Protein AF-A0A6I8MAJ9-F1 (afdb_monomer_lite)

Structure (mmCIF, N/CA/C/O backbone):
data_AF-A0A6I8MAJ9-F1
#
_entry.id   AF-A0A6I8MAJ9-F1
#
loop_
_atom_site.group_PDB
_atom_site.id
_atom_site.type_symbol
_atom_site.label_atom_id
_atom_site.label_alt_id
_atom_site.label_comp_id
_atom_site.label_asym_id
_atom_site.label_entity_id
_atom_site.label_seq_id
_atom_site.pdbx_PDB_ins_code
_atom_site.Cartn_x
_atom_site.Cartn_y
_atom_site.Cartn_z
_atom_site.occupancy
_atom_site.B_iso_or_equiv
_atom_site.auth_seq_id
_atom_site.auth_comp_id
_atom_site.auth_asym_id
_atom_site.auth_atom_id
_atom_site.pdbx_PDB_model_num
ATOM 1 N N . MET A 1 1 ? 5.236 6.571 -39.767 1.00 54.38 1 MET A N 1
ATOM 2 C CA . MET A 1 1 ? 4.356 7.722 -39.448 1.00 54.38 1 MET A CA 1
ATOM 3 C C . MET A 1 1 ? 4.477 8.205 -37.992 1.00 54.38 1 MET A C 1
ATOM 5 O O . MET A 1 1 ? 4.194 9.369 -37.758 1.00 54.38 1 MET A O 1
ATOM 9 N N . ILE A 1 2 ? 4.957 7.390 -37.035 1.00 58.78 2 ILE A N 1
ATOM 10 C CA . ILE A 1 2 ? 5.101 7.768 -35.607 1.00 58.78 2 ILE A CA 1
ATOM 11 C C . ILE A 1 2 ? 6.253 8.761 -35.324 1.00 58.78 2 ILE A C 1
ATOM 13 O O . ILE A 1 2 ? 6.143 9.618 -34.453 1.00 58.78 2 ILE A O 1
ATOM 17 N N . THR A 1 3 ? 7.320 8.726 -36.129 1.00 57.06 3 THR A N 1
ATOM 18 C CA . THR A 1 3 ? 8.551 9.518 -35.930 1.00 57.06 3 THR A CA 1
ATOM 19 C C . THR A 1 3 ? 8.332 11.033 -35.978 1.00 57.06 3 THR A C 1
ATOM 21 O O . THR A 1 3 ? 9.030 11.786 -35.308 1.00 57.06 3 THR A O 1
ATOM 24 N N . ARG A 1 4 ? 7.350 11.509 -36.755 1.00 57.50 4 ARG A N 1
ATOM 25 C CA . ARG A 1 4 ? 7.100 12.951 -36.924 1.00 57.50 4 ARG A CA 1
ATOM 26 C C . ARG A 1 4 ? 6.297 13.556 -35.767 1.00 57.50 4 ARG A C 1
ATOM 28 O O . ARG A 1 4 ? 6.402 14.751 -35.537 1.00 57.50 4 ARG A O 1
ATOM 35 N N . VAL A 1 5 ? 5.548 12.729 -35.032 1.00 58.47 5 VAL A N 1
ATOM 36 C CA . VAL A 1 5 ? 4.811 13.133 -33.822 1.00 58.47 5 VAL A CA 1
ATOM 37 C C . VAL A 1 5 ? 5.753 13.199 -32.612 1.00 58.47 5 VAL A C 1
ATOM 39 O O . VAL A 1 5 ? 5.666 14.134 -31.824 1.00 58.47 5 VAL A O 1
ATOM 42 N N . GLN A 1 6 ? 6.725 12.285 -32.512 1.00 54.94 6 GLN A N 1
ATOM 43 C CA . GLN A 1 6 ? 7.743 12.304 -31.449 1.00 54.94 6 GLN A CA 1
ATOM 44 C C . GLN A 1 6 ? 8.625 13.563 -31.489 1.00 54.94 6 GLN A C 1
ATOM 46 O O . GLN A 1 6 ? 8.933 14.131 -30.445 1.00 54.94 6 GLN A O 1
ATOM 51 N N . ALA A 1 7 ? 8.975 14.040 -32.688 1.00 59.25 7 ALA A N 1
ATOM 52 C CA . ALA A 1 7 ? 9.796 15.241 -32.871 1.00 59.25 7 ALA A CA 1
ATOM 53 C C . ALA A 1 7 ? 9.107 16.550 -32.433 1.00 59.25 7 ALA A C 1
ATOM 55 O O . ALA A 1 7 ? 9.782 17.559 -32.263 1.00 59.25 7 ALA A O 1
ATOM 56 N N . LEU A 1 8 ? 7.777 16.542 -32.280 1.00 60.59 8 LEU A N 1
ATOM 57 C CA . LEU A 1 8 ? 6.982 17.707 -31.878 1.00 60.59 8 LEU A CA 1
ATOM 58 C C . LEU A 1 8 ? 6.713 17.760 -30.369 1.00 60.59 8 LEU A C 1
ATOM 60 O O . LEU A 1 8 ? 6.547 18.854 -29.841 1.00 60.59 8 LEU A O 1
ATOM 64 N N . ALA A 1 9 ? 6.649 16.607 -29.697 1.00 63.28 9 ALA A N 1
ATOM 65 C CA . ALA A 1 9 ? 6.321 16.532 -28.273 1.00 63.28 9 ALA A CA 1
ATOM 66 C C . ALA A 1 9 ? 7.562 16.454 -27.374 1.00 63.28 9 ALA A C 1
ATOM 68 O O . ALA A 1 9 ? 7.548 17.033 -26.300 1.00 63.28 9 ALA A O 1
ATOM 69 N N . GLY A 1 10 ? 8.634 15.789 -27.818 1.00 62.34 10 GLY A N 1
ATOM 70 C CA . GLY A 1 10 ? 9.799 15.483 -26.981 1.00 62.34 10 GLY A CA 1
ATOM 71 C C . GLY A 1 10 ? 9.827 14.010 -26.533 1.00 62.34 10 GLY A C 1
ATOM 72 O O . GLY A 1 10 ? 8.778 13.353 -26.482 1.00 62.34 10 GLY A O 1
ATOM 73 N N . PRO A 1 11 ? 11.021 13.439 -26.280 1.00 58.19 11 PRO A N 1
ATOM 74 C CA . PRO A 1 11 ? 11.209 12.020 -25.945 1.00 58.19 11 PRO A CA 1
ATOM 75 C C . PRO A 1 11 ? 10.523 11.579 -24.641 1.00 58.19 11 PRO A C 1
ATOM 77 O O . PRO A 1 11 ? 10.278 10.389 -24.454 1.00 58.19 11 PRO A O 1
ATOM 80 N N . GLU A 1 12 ? 10.182 12.513 -23.759 1.00 64.88 12 GLU A N 1
ATOM 81 C CA . GLU A 1 12 ? 9.508 12.276 -22.484 1.00 64.88 12 GLU A CA 1
ATOM 82 C C . GLU A 1 12 ? 8.014 11.938 -22.626 1.00 64.88 12 GLU A C 1
ATOM 84 O O . GLU A 1 12 ? 7.438 11.321 -21.732 1.00 64.88 12 GLU A O 1
ATOM 89 N N . PHE A 1 13 ? 7.385 12.274 -23.759 1.00 65.31 13 PHE A N 1
ATOM 90 C CA . PHE A 1 13 ? 5.944 12.071 -23.969 1.00 65.31 13 PHE A CA 1
ATOM 91 C C . PHE A 1 13 ? 5.591 10.726 -24.616 1.00 65.31 13 PHE A C 1
ATOM 93 O O . PHE A 1 13 ? 4.424 10.337 -24.635 1.00 65.31 13 PHE A O 1
ATOM 100 N N . PHE A 1 14 ? 6.583 9.994 -25.133 1.00 77.88 14 PHE A N 1
ATOM 101 C CA . PHE A 1 14 ? 6.386 8.688 -25.764 1.00 77.88 14 PHE A CA 1
ATOM 102 C C . PHE A 1 14 ? 7.316 7.658 -25.147 1.00 77.88 14 PHE A C 1
ATOM 104 O O . PHE A 1 14 ? 8.410 7.400 -25.654 1.00 77.88 14 PHE A O 1
ATOM 111 N N . VAL A 1 15 ? 6.841 7.046 -24.068 1.00 84.88 15 VAL A N 1
ATOM 112 C CA . VAL A 1 15 ? 7.577 6.034 -23.317 1.00 84.88 15 VAL A CA 1
ATOM 113 C C . VAL A 1 15 ? 6.930 4.654 -23.428 1.00 84.88 15 VAL A C 1
ATOM 115 O O . VAL A 1 15 ? 5.716 4.525 -23.561 1.00 84.88 15 VAL A O 1
ATOM 118 N N . THR A 1 16 ? 7.753 3.611 -23.365 1.00 86.19 16 THR A N 1
ATOM 119 C CA . THR A 1 16 ? 7.339 2.215 -23.186 1.00 86.19 16 THR A CA 1
ATOM 120 C C . THR A 1 16 ? 7.792 1.730 -21.809 1.00 86.19 16 THR A C 1
ATOM 122 O O . THR A 1 16 ? 8.878 2.120 -21.358 1.00 86.19 16 THR A O 1
ATOM 125 N N . PRO A 1 17 ? 7.002 0.888 -21.122 1.00 85.12 17 PRO A N 1
ATOM 126 C CA . PRO A 1 17 ? 7.437 0.302 -19.867 1.00 85.12 17 PRO A CA 1
ATOM 127 C C . PRO A 1 17 ? 8.502 -0.771 -20.119 1.00 85.12 17 PRO A C 1
ATOM 129 O O . PRO A 1 17 ? 8.486 -1.462 -21.143 1.00 85.12 17 PRO A O 1
ATOM 132 N N . PHE A 1 18 ? 9.403 -0.944 -19.160 1.00 84.88 18 PHE A N 1
ATOM 133 C CA . PHE A 1 18 ? 10.269 -2.115 -19.054 1.00 84.88 18 PHE A CA 1
ATOM 134 C C . PHE A 1 18 ? 10.347 -2.568 -17.594 1.00 84.88 18 PHE A C 1
ATOM 136 O O . PHE A 1 18 ? 10.195 -1.761 -16.673 1.00 84.88 18 PHE A O 1
ATOM 143 N N . GLN A 1 19 ? 10.584 -3.862 -17.381 1.00 79.81 19 GLN A N 1
ATOM 144 C CA . GLN A 1 19 ? 10.794 -4.392 -16.039 1.00 79.81 19 GLN A CA 1
ATOM 145 C C . GLN A 1 19 ? 12.175 -3.966 -15.539 1.00 79.81 19 GLN A C 1
ATOM 147 O O . GLN A 1 19 ? 13.184 -4.224 -16.199 1.00 79.81 19 GLN A O 1
ATOM 152 N N . LYS A 1 20 ? 12.218 -3.340 -14.366 1.00 81.88 20 LYS A N 1
ATOM 153 C CA . LYS A 1 20 ? 13.447 -3.053 -13.624 1.00 81.88 20 LYS A CA 1
ATOM 154 C C . LYS A 1 20 ? 13.410 -3.756 -12.267 1.00 81.88 20 LYS A C 1
ATOM 156 O O . LYS A 1 20 ? 12.401 -4.336 -11.878 1.00 81.88 20 LYS A O 1
ATOM 161 N N . GLY A 1 21 ? 14.534 -3.720 -11.563 1.00 76.12 21 GLY A N 1
ATOM 162 C CA . GLY A 1 21 ? 14.585 -4.143 -10.170 1.00 76.12 21 GLY A CA 1
ATOM 163 C C . GLY A 1 21 ? 13.710 -3.268 -9.265 1.00 76.12 21 GLY A C 1
ATOM 164 O O . GLY A 1 21 ? 13.458 -2.109 -9.588 1.00 76.12 21 GLY A O 1
ATOM 165 N N . GLY A 1 22 ? 13.267 -3.808 -8.134 1.00 77.25 22 GLY A N 1
ATOM 166 C CA . GLY A 1 22 ? 12.402 -3.107 -7.187 1.00 77.25 22 GLY A CA 1
ATOM 167 C C . GLY A 1 22 ? 11.795 -4.067 -6.169 1.00 77.25 22 GLY A C 1
ATOM 168 O O . GLY A 1 22 ? 11.960 -5.285 -6.283 1.00 77.25 22 GLY A O 1
ATOM 169 N N . ARG A 1 23 ? 11.118 -3.518 -5.153 1.00 76.81 23 ARG A N 1
ATOM 170 C CA . ARG A 1 23 ? 10.436 -4.319 -4.127 1.00 76.81 23 ARG A CA 1
ATOM 171 C C . ARG A 1 23 ? 8.936 -4.439 -4.391 1.00 76.81 23 ARG A C 1
ATOM 173 O O . ARG A 1 23 ? 8.397 -5.538 -4.299 1.00 76.81 23 ARG A O 1
ATOM 180 N N . GLY A 1 24 ? 8.277 -3.334 -4.738 1.00 76.31 24 GLY A N 1
ATOM 181 C CA . GLY A 1 24 ? 6.843 -3.283 -5.023 1.00 76.31 24 GLY A CA 1
ATOM 182 C C . GLY A 1 24 ? 6.487 -3.353 -6.511 1.00 76.31 24 GLY A C 1
ATOM 183 O O . GLY A 1 24 ? 7.328 -3.174 -7.390 1.00 76.31 24 GLY A O 1
ATOM 184 N N . SER A 1 25 ? 5.199 -3.553 -6.804 1.00 75.31 25 SER A N 1
ATOM 185 C CA . SER A 1 25 ? 4.665 -3.560 -8.176 1.00 75.31 25 SER A CA 1
ATOM 186 C C . SER A 1 25 ? 4.922 -2.254 -8.933 1.00 75.31 25 SER A C 1
ATOM 188 O O . SER A 1 25 ? 5.197 -2.286 -10.129 1.00 75.31 25 SER A O 1
ATOM 190 N N . THR A 1 26 ? 4.886 -1.115 -8.239 1.00 76.50 26 THR A N 1
ATOM 191 C CA . THR A 1 26 ? 5.188 0.208 -8.803 1.00 76.50 26 THR A CA 1
ATOM 192 C C . THR A 1 26 ? 6.685 0.452 -8.95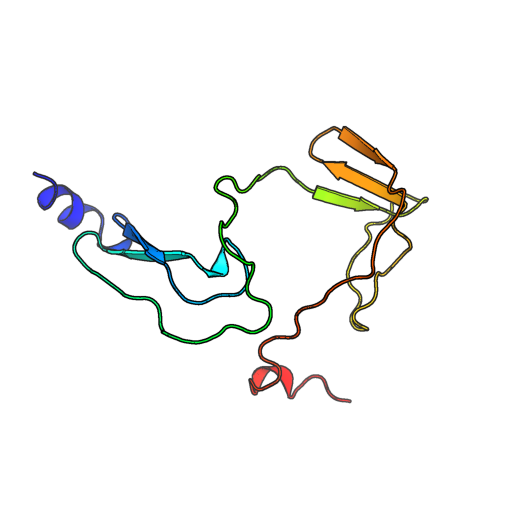6 1.00 76.50 26 THR A C 1
ATOM 194 O O . THR A 1 26 ? 7.107 1.137 -9.885 1.00 76.50 26 THR A O 1
ATOM 197 N N . ASP A 1 27 ? 7.504 -0.140 -8.086 1.00 77.12 27 ASP A N 1
ATOM 198 C CA . ASP A 1 27 ? 8.957 0.024 -8.127 1.00 77.12 27 ASP A CA 1
ATOM 199 C C . ASP A 1 27 ? 9.583 -0.781 -9.260 1.00 77.12 27 ASP A C 1
ATOM 201 O O . ASP A 1 27 ? 10.624 -0.396 -9.773 1.00 77.12 27 ASP A O 1
ATOM 205 N N . CYS A 1 28 ? 8.963 -1.886 -9.671 1.00 79.56 28 CYS A N 1
ATOM 206 C CA . CYS A 1 28 ? 9.499 -2.779 -10.698 1.00 79.56 28 CYS A CA 1
ATOM 207 C C . CYS A 1 28 ? 9.240 -2.302 -12.141 1.00 79.56 28 CYS A C 1
ATOM 209 O O . CYS A 1 28 ? 9.651 -2.982 -13.085 1.00 79.56 28 CYS A O 1
ATOM 211 N N . VAL A 1 29 ? 8.592 -1.145 -12.344 1.00 82.62 29 VAL A N 1
ATOM 212 C CA . VAL A 1 29 ? 8.314 -0.578 -13.676 1.00 82.62 29 VAL A CA 1
ATOM 213 C C . VAL A 1 29 ? 9.163 0.672 -13.913 1.00 82.62 29 VAL A C 1
ATOM 215 O O . VAL A 1 29 ? 9.123 1.640 -13.156 1.00 82.62 29 VAL A O 1
ATOM 218 N N . GLY A 1 30 ? 9.965 0.653 -14.977 1.00 84.88 30 GLY A N 1
ATOM 219 C CA . GLY A 1 30 ? 10.671 1.823 -15.498 1.00 84.88 30 GLY A CA 1
ATOM 220 C C . GLY A 1 30 ? 10.098 2.267 -16.842 1.00 84.88 30 GLY A C 1
ATOM 221 O O . GLY A 1 30 ? 9.482 1.472 -17.548 1.00 84.88 30 GLY A O 1
ATOM 222 N N . TRP A 1 31 ? 10.340 3.523 -17.214 1.00 86.38 31 TRP A N 1
ATOM 223 C CA . TRP A 1 31 ? 9.883 4.112 -18.476 1.00 86.38 31 TRP A CA 1
ATOM 224 C C . TRP A 1 31 ? 11.078 4.493 -19.344 1.00 86.38 31 TRP A C 1
ATOM 226 O O . TRP A 1 31 ? 12.027 5.104 -18.852 1.00 86.38 31 TRP A O 1
ATOM 236 N N . VAL A 1 32 ? 11.047 4.126 -20.625 1.00 88.19 32 VAL A N 1
ATOM 237 C CA . VAL A 1 32 ? 12.098 4.467 -21.601 1.00 88.19 32 VAL A CA 1
ATOM 238 C C . VAL A 1 32 ? 11.476 5.002 -22.884 1.00 88.19 32 VAL A C 1
ATOM 240 O O . VAL A 1 32 ? 10.376 4.563 -23.222 1.00 88.19 32 VAL A O 1
ATOM 243 N N . PRO A 1 33 ? 12.141 5.909 -23.621 1.00 87.19 33 PRO A N 1
ATOM 244 C CA . PRO A 1 33 ? 11.631 6.388 -24.898 1.00 87.19 33 PRO A CA 1
ATOM 245 C C . PRO A 1 33 ? 11.336 5.236 -25.864 1.00 87.19 33 PRO A C 1
ATOM 247 O O . PRO A 1 33 ? 12.078 4.253 -25.943 1.00 87.19 33 PRO A O 1
ATOM 250 N N . VAL A 1 34 ? 10.248 5.352 -26.623 1.00 82.88 34 VAL A N 1
ATOM 251 C CA . VAL A 1 34 ? 9.868 4.350 -27.627 1.00 82.88 34 VAL A CA 1
ATOM 252 C C . VAL A 1 34 ? 11.012 4.141 -28.628 1.00 82.88 34 VAL A C 1
ATOM 254 O O . VAL A 1 34 ? 11.429 5.076 -29.310 1.00 82.88 34 VAL A O 1
ATOM 257 N N . GLY A 1 35 ? 11.480 2.895 -28.744 1.00 82.31 35 GLY A N 1
ATOM 258 C CA . GLY A 1 35 ? 12.596 2.496 -29.611 1.00 82.31 35 GLY A CA 1
ATOM 259 C C . GLY A 1 35 ? 13.892 2.196 -28.852 1.00 82.31 35 GLY A C 1
ATOM 260 O O . GLY A 1 35 ? 14.738 1.471 -29.373 1.00 82.31 35 GLY A O 1
ATOM 261 N N . GLU A 1 36 ? 14.021 2.664 -27.609 1.00 83.00 36 GLU A N 1
ATOM 262 C CA . GLU A 1 36 ? 15.089 2.240 -26.707 1.00 83.00 36 GLU A CA 1
ATOM 263 C C . GLU A 1 36 ? 14.701 0.964 -25.954 1.00 83.00 36 GLU A C 1
ATOM 265 O O . GLU A 1 36 ? 13.538 0.741 -25.610 1.00 83.00 36 GLU A O 1
ATOM 270 N N . ARG A 1 37 ? 15.691 0.113 -25.669 1.00 78.38 37 ARG A N 1
ATOM 271 C CA . ARG A 1 37 ? 15.506 -1.088 -24.852 1.00 78.38 37 ARG A CA 1
ATOM 272 C C . ARG A 1 37 ? 16.437 -1.030 -23.649 1.00 78.38 37 ARG A C 1
ATOM 274 O O . ARG A 1 37 ? 17.650 -0.900 -23.801 1.00 78.38 37 ARG A O 1
ATOM 281 N N . ARG A 1 38 ? 15.861 -1.147 -22.455 1.00 80.50 38 ARG A N 1
ATOM 282 C CA . ARG A 1 38 ? 16.584 -1.338 -21.195 1.00 80.50 38 ARG A CA 1
ATOM 283 C C . ARG A 1 38 ? 16.228 -2.704 -20.629 1.00 80.50 38 ARG A C 1
ATOM 285 O O . ARG A 1 38 ? 15.125 -3.200 -20.847 1.00 80.50 38 ARG A O 1
ATOM 292 N N . TYR A 1 39 ? 17.181 -3.301 -19.932 1.00 75.44 39 TYR A N 1
ATOM 293 C CA . TYR A 1 39 ? 17.030 -4.598 -19.288 1.00 75.44 39 TYR A CA 1
ATOM 294 C C . TYR A 1 39 ? 17.092 -4.404 -17.777 1.00 75.44 39 TYR A C 1
ATOM 296 O O . TYR A 1 39 ? 17.757 -3.479 -17.302 1.00 75.44 39 TYR A O 1
ATOM 304 N N . ALA A 1 40 ? 16.386 -5.255 -17.035 1.00 71.81 40 ALA A N 1
ATOM 305 C CA . ALA A 1 40 ? 16.496 -5.274 -15.586 1.00 71.81 40 ALA A CA 1
ATOM 306 C C . ALA A 1 40 ? 17.941 -5.591 -15.178 1.00 71.81 40 ALA A C 1
ATOM 308 O O . ALA A 1 40 ? 18.596 -6.430 -15.795 1.00 71.81 40 ALA A O 1
ATOM 309 N N . GLU A 1 41 ? 18.423 -4.949 -14.117 1.00 70.69 41 GLU A N 1
ATOM 310 C CA . GLU A 1 41 ? 19.628 -5.422 -13.441 1.00 70.69 41 GLU A CA 1
ATOM 311 C C . GLU A 1 41 ? 19.338 -6.789 -12.804 1.00 70.69 41 GLU A C 1
ATOM 313 O O . GLU A 1 41 ? 18.342 -6.940 -12.093 1.00 70.69 41 GLU A O 1
ATOM 318 N N . GLU A 1 42 ? 20.214 -7.774 -13.020 1.00 67.12 42 GLU A N 1
ATOM 319 C CA . GLU A 1 42 ? 20.152 -9.098 -12.382 1.00 67.12 42 GLU A CA 1
ATOM 320 C C . GLU A 1 42 ? 20.582 -9.012 -10.904 1.00 67.12 42 GLU A C 1
ATOM 322 O O . GLU A 1 42 ? 21.606 -9.546 -10.483 1.00 67.12 42 GLU A O 1
ATOM 327 N N . ARG A 1 43 ? 19.815 -8.278 -10.095 1.00 69.44 43 ARG A N 1
ATOM 328 C CA . ARG A 1 43 ? 19.992 -8.183 -8.641 1.00 69.44 43 ARG A CA 1
ATOM 329 C C . ARG A 1 43 ? 18.789 -8.775 -7.926 1.00 69.44 43 ARG A C 1
ATOM 331 O O . ARG A 1 43 ? 17.649 -8.548 -8.323 1.00 69.44 43 ARG A O 1
ATOM 338 N N . VAL A 1 44 ? 19.045 -9.495 -6.835 1.00 69.56 44 VAL A N 1
ATOM 339 C CA . VAL A 1 44 ? 17.994 -9.957 -5.923 1.00 69.56 44 VAL A CA 1
ATOM 340 C C . VAL A 1 44 ? 17.650 -8.809 -4.980 1.00 69.56 44 VAL A C 1
ATOM 342 O O . VAL A 1 44 ? 18.497 -8.354 -4.213 1.00 69.56 44 VAL A O 1
ATOM 345 N N . TRP A 1 45 ? 16.412 -8.327 -5.049 1.00 72.12 45 TRP A N 1
ATOM 346 C CA . TRP A 1 45 ? 15.916 -7.272 -4.169 1.00 72.12 45 TRP A CA 1
ATOM 347 C C . TRP A 1 45 ? 15.323 -7.909 -2.915 1.00 72.12 45 TRP A C 1
ATOM 349 O O . TRP A 1 45 ? 14.322 -8.622 -2.983 1.00 72.12 45 TRP A O 1
ATOM 359 N N . SER A 1 46 ? 15.947 -7.677 -1.759 1.00 70.94 46 SER A N 1
ATOM 360 C CA . SER A 1 46 ? 15.408 -8.141 -0.477 1.00 70.94 46 SER A CA 1
ATOM 361 C C . SER A 1 46 ? 14.005 -7.571 -0.272 1.00 70.94 46 SER A C 1
ATOM 363 O O . SER A 1 46 ? 13.831 -6.360 -0.395 1.00 70.94 46 SER A O 1
ATOM 365 N N . ALA A 1 47 ? 13.037 -8.433 0.051 1.00 73.31 47 ALA A N 1
ATOM 366 C CA . ALA A 1 47 ? 11.606 -8.113 0.133 1.00 73.31 47 ALA A CA 1
ATOM 367 C C . ALA A 1 47 ? 10.925 -7.764 -1.210 1.00 73.31 47 ALA A C 1
ATOM 369 O O . ALA A 1 47 ? 9.921 -7.056 -1.223 1.00 73.31 47 ALA A O 1
ATOM 370 N N . ALA A 1 48 ? 11.438 -8.268 -2.340 1.00 75.06 48 ALA A N 1
ATOM 371 C CA . ALA A 1 48 ? 10.713 -8.219 -3.607 1.00 75.06 48 ALA A CA 1
ATOM 372 C C . ALA A 1 48 ? 9.395 -8.995 -3.550 1.00 75.06 48 ALA A C 1
ATOM 374 O O . ALA A 1 48 ? 9.361 -10.153 -3.125 1.00 75.06 48 ALA A O 1
ATOM 375 N N . LEU A 1 49 ? 8.325 -8.363 -4.033 1.00 74.44 49 LEU A N 1
ATOM 376 C CA . LEU A 1 49 ? 7.042 -9.014 -4.228 1.00 74.44 49 LEU A CA 1
ATOM 377 C C . LEU A 1 49 ? 7.203 -10.137 -5.272 1.00 74.44 49 LEU A C 1
ATOM 379 O O . LEU A 1 49 ? 7.733 -9.884 -6.360 1.00 74.44 49 LEU A O 1
ATOM 383 N N . PRO A 1 50 ? 6.778 -11.377 -4.972 1.00 75.12 50 PRO A N 1
ATOM 384 C CA . PRO A 1 50 ? 6.909 -12.478 -5.912 1.00 75.12 50 PRO A CA 1
ATOM 385 C C . PRO A 1 50 ? 6.001 -12.269 -7.127 1.00 75.12 50 PRO A C 1
ATOM 387 O O . PRO A 1 50 ? 4.914 -11.699 -7.032 1.00 75.12 50 PRO A O 1
ATOM 390 N N . ALA A 1 51 ? 6.443 -12.771 -8.278 1.00 76.31 51 ALA A N 1
ATOM 391 C CA . ALA A 1 51 ? 5.598 -12.842 -9.459 1.00 76.31 51 ALA A CA 1
ATOM 392 C C . ALA A 1 51 ? 4.432 -13.841 -9.250 1.00 76.31 51 ALA A C 1
ATOM 394 O O . ALA A 1 51 ? 4.607 -14.838 -8.544 1.00 76.31 51 ALA A O 1
ATOM 395 N N . PRO A 1 52 ? 3.279 -13.637 -9.913 1.00 80.31 52 PRO A N 1
ATOM 396 C CA . PRO A 1 52 ? 2.970 -12.500 -10.777 1.00 80.31 52 PRO A CA 1
ATOM 397 C C . PRO A 1 52 ? 2.681 -11.239 -9.957 1.00 80.31 52 PRO A C 1
ATOM 399 O O . PRO A 1 52 ? 1.964 -11.278 -8.961 1.00 80.31 52 PRO A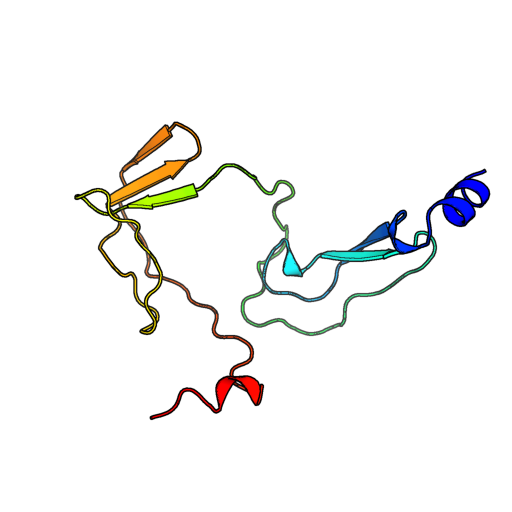 O 1
ATOM 402 N N . LEU A 1 53 ? 3.217 -10.105 -10.408 1.00 75.75 53 LEU A N 1
ATOM 403 C CA . LEU A 1 53 ? 2.835 -8.818 -9.839 1.00 75.75 53 LEU A CA 1
ATOM 404 C C . LEU A 1 53 ? 1.356 -8.539 -10.167 1.00 75.75 53 LEU A C 1
ATOM 406 O O . LEU A 1 53 ? 0.878 -8.976 -11.221 1.00 75.75 53 LEU A O 1
ATOM 410 N N . PRO A 1 54 ? 0.626 -7.810 -9.306 1.00 75.62 54 PRO A N 1
ATOM 411 C CA . PRO A 1 54 ? -0.743 -7.399 -9.592 1.00 75.62 54 PRO A CA 1
ATOM 412 C C . PRO A 1 54 ? -0.832 -6.689 -10.947 1.00 75.62 54 PRO A C 1
ATOM 414 O O . PRO A 1 54 ? -0.094 -5.741 -11.206 1.00 75.62 54 PRO A O 1
ATOM 417 N N . ALA A 1 55 ? -1.745 -7.142 -11.809 1.00 76.94 55 ALA A N 1
ATOM 418 C CA . ALA A 1 55 ? -1.993 -6.512 -13.108 1.00 76.94 55 ALA A CA 1
ATOM 419 C C . ALA A 1 55 ? -2.815 -5.215 -12.990 1.00 76.94 55 ALA A C 1
ATOM 421 O O . ALA A 1 55 ? -2.844 -4.414 -13.922 1.00 76.94 55 ALA A O 1
ATOM 422 N N . ILE A 1 56 ? -3.492 -5.027 -11.854 1.00 80.44 56 ILE A N 1
ATOM 423 C CA . ILE A 1 56 ? -4.325 -3.868 -11.543 1.00 80.44 56 ILE A CA 1
ATOM 424 C C . ILE A 1 56 ? -3.825 -3.296 -10.221 1.00 80.44 56 ILE A C 1
ATOM 426 O O . ILE A 1 56 ? -3.706 -4.019 -9.231 1.00 80.44 56 ILE A O 1
ATOM 430 N N . VAL A 1 57 ? -3.530 -2.001 -10.231 1.00 79.94 57 VAL A N 1
ATOM 431 C CA . VAL A 1 57 ? -3.284 -1.208 -9.029 1.00 79.94 57 VAL A CA 1
ATOM 432 C C . VAL A 1 57 ? -4.479 -0.284 -8.887 1.00 79.94 57 VAL A C 1
ATOM 434 O O . VAL A 1 57 ? -4.756 0.506 -9.788 1.00 79.94 57 VAL A O 1
ATOM 437 N N . ASP A 1 58 ? -5.212 -0.449 -7.795 1.00 83.56 58 ASP A N 1
ATOM 438 C CA . ASP A 1 58 ? -6.349 0.401 -7.481 1.00 83.56 58 ASP A CA 1
ATOM 439 C C . ASP A 1 58 ? -5.876 1.795 -7.045 1.00 83.56 58 ASP A C 1
ATOM 441 O O . ASP A 1 58 ? -4.820 1.931 -6.424 1.00 83.56 58 ASP A O 1
ATOM 445 N N . THR A 1 59 ? -6.648 2.820 -7.393 1.00 86.06 59 THR A N 1
ATOM 446 C CA . THR A 1 59 ? -6.385 4.222 -7.051 1.00 86.06 59 THR A CA 1
ATOM 447 C C . THR A 1 59 ? -7.383 4.779 -6.041 1.00 86.06 59 THR A C 1
ATOM 449 O O . THR A 1 59 ? -7.315 5.966 -5.737 1.00 86.06 59 THR A O 1
ATOM 452 N N . GLU A 1 60 ? -8.330 3.967 -5.565 1.00 92.75 60 GLU A N 1
ATOM 453 C CA . GLU A 1 60 ? -9.248 4.365 -4.499 1.00 92.75 60 GLU A CA 1
ATOM 454 C C . GLU A 1 60 ? -8.497 4.761 -3.224 1.00 92.75 60 GLU A C 1
ATOM 456 O O . GLU A 1 60 ? -7.508 4.136 -2.824 1.00 92.75 60 GLU A O 1
ATOM 461 N N . ASP A 1 61 ? -9.003 5.799 -2.560 1.00 90.81 61 ASP A N 1
ATOM 462 C CA . ASP A 1 61 ? -8.425 6.273 -1.311 1.00 90.81 61 ASP A CA 1
ATOM 463 C C . ASP A 1 61 ? -8.653 5.245 -0.198 1.00 90.81 61 ASP A C 1
ATOM 465 O O . ASP A 1 61 ? -9.782 4.828 0.092 1.00 90.81 61 ASP A O 1
ATOM 469 N N . VAL A 1 62 ? -7.558 4.880 0.469 1.00 94.25 62 VAL A N 1
ATOM 470 C CA . VAL A 1 62 ? -7.549 3.944 1.591 1.00 94.25 62 VAL A CA 1
ATOM 471 C C . VAL A 1 62 ? -7.057 4.643 2.850 1.00 94.25 62 VAL A C 1
ATOM 473 O O . VAL A 1 62 ? -6.009 5.287 2.858 1.00 94.25 62 VAL A O 1
ATOM 476 N N . LYS A 1 63 ? -7.786 4.466 3.955 1.00 95.50 63 LYS A N 1
ATOM 477 C CA . LYS A 1 63 ? -7.348 4.899 5.291 1.00 95.50 63 LYS A CA 1
ATOM 478 C C . LYS A 1 63 ? -7.723 3.863 6.344 1.00 95.50 63 LYS A C 1
ATOM 480 O O . LYS A 1 63 ? -8.738 3.180 6.228 1.00 95.50 63 LYS A O 1
ATOM 485 N N . ILE A 1 64 ? -6.924 3.786 7.401 1.00 96.88 64 ILE A N 1
ATOM 486 C CA . ILE A 1 64 ? -7.213 2.978 8.589 1.00 96.88 64 ILE A CA 1
ATOM 487 C C . ILE A 1 64 ? -7.418 3.933 9.762 1.00 96.88 64 ILE A C 1
ATOM 489 O O . ILE A 1 64 ? -6.657 4.888 9.912 1.00 96.88 64 ILE A O 1
ATOM 493 N N . THR A 1 65 ? -8.442 3.699 10.582 1.00 98.31 65 THR A N 1
ATOM 494 C CA . THR A 1 65 ? -8.704 4.494 11.790 1.00 98.31 65 THR A CA 1
ATOM 495 C C . THR A 1 65 ? -8.887 3.626 13.028 1.00 98.31 65 THR A C 1
ATOM 497 O O . THR A 1 65 ? -9.330 2.480 12.919 1.00 98.31 65 THR A O 1
ATOM 500 N N . ASP A 1 66 ? -8.606 4.200 14.195 1.00 97.56 66 ASP A N 1
ATOM 501 C CA . ASP A 1 66 ? -8.933 3.612 15.497 1.00 97.56 66 ASP A CA 1
ATOM 502 C C . ASP A 1 66 ? -10.437 3.717 15.822 1.00 97.56 66 ASP A C 1
ATOM 504 O O . ASP A 1 66 ? -11.237 4.210 15.012 1.00 97.56 66 ASP A O 1
ATOM 508 N N . ALA A 1 67 ? -10.812 3.277 17.027 1.00 97.19 67 ALA A N 1
ATOM 509 C CA . ALA A 1 67 ? -12.167 3.343 17.571 1.00 97.19 67 ALA A CA 1
ATOM 510 C C . ALA A 1 67 ? -12.752 4.763 17.563 1.00 97.19 67 ALA A C 1
ATOM 512 O O . ALA A 1 67 ? -13.936 4.957 17.269 1.00 97.19 67 ALA A O 1
ATOM 513 N N . GLN A 1 68 ? -11.921 5.770 17.837 1.00 97.56 68 GLN A N 1
ATOM 514 C CA . GLN A 1 68 ? -12.300 7.179 17.948 1.00 97.56 68 GLN A CA 1
ATOM 515 C C . GLN A 1 68 ? -12.319 7.905 16.593 1.00 97.56 68 GLN A C 1
ATOM 517 O O . GLN A 1 68 ? -12.861 9.003 16.496 1.00 97.56 68 GLN A O 1
ATOM 522 N N . GLY A 1 69 ? -11.797 7.280 15.535 1.00 96.81 69 GLY A N 1
ATOM 523 C CA . GLY A 1 69 ? -11.751 7.843 14.187 1.00 96.81 69 GLY A CA 1
ATOM 524 C C . GLY A 1 69 ? -10.442 8.555 13.859 1.00 96.81 69 GLY A C 1
ATOM 525 O O . GLY A 1 69 ? -10.350 9.168 12.794 1.00 96.81 69 GLY A O 1
ATOM 526 N N . ASN A 1 70 ? -9.426 8.456 14.716 1.00 97.62 70 ASN A N 1
ATOM 527 C CA . ASN A 1 70 ? -8.102 8.986 14.419 1.00 97.62 70 ASN A CA 1
ATOM 528 C C . ASN A 1 70 ? -7.420 8.108 13.371 1.00 97.62 70 ASN A C 1
ATOM 530 O O . ASN A 1 70 ? -7.551 6.884 13.392 1.00 97.62 70 ASN A O 1
ATOM 534 N N . ALA A 1 71 ? -6.677 8.729 12.455 1.00 97.06 71 ALA A N 1
ATOM 535 C CA . ALA A 1 71 ? -5.919 7.993 11.453 1.00 97.06 71 ALA A CA 1
ATOM 536 C C . ALA A 1 71 ? -4.807 7.166 12.114 1.00 97.06 71 ALA A C 1
ATOM 538 O O . ALA A 1 71 ? -3.988 7.691 12.873 1.00 97.06 71 ALA A O 1
ATOM 539 N N . VAL A 1 72 ? -4.757 5.878 11.781 1.00 96.19 72 VAL A N 1
ATOM 540 C CA . VAL A 1 72 ? -3.651 4.999 12.153 1.00 96.19 72 VAL A CA 1
ATOM 541 C C . VAL A 1 72 ? -2.529 5.190 11.140 1.00 96.19 72 VAL A C 1
ATOM 543 O O . VAL A 1 72 ? -2.724 5.033 9.936 1.00 96.19 72 VAL A O 1
ATOM 546 N N . THR A 1 73 ? -1.345 5.531 11.632 1.00 93.62 73 THR A N 1
ATOM 547 C CA . THR A 1 73 ? -0.141 5.797 10.836 1.00 93.62 73 THR A CA 1
ATOM 548 C C . THR A 1 73 ? 1.039 5.006 11.392 1.00 93.62 73 THR A C 1
ATOM 550 O O . THR A 1 73 ? 0.949 4.435 12.480 1.00 93.62 73 THR A O 1
ATOM 553 N N . ILE A 1 74 ? 2.154 4.963 10.658 1.00 91.00 74 ILE A N 1
ATOM 554 C CA . ILE A 1 74 ? 3.417 4.422 11.173 1.00 91.00 74 ILE A CA 1
ATOM 555 C C . ILE A 1 74 ? 4.151 5.533 11.926 1.00 91.00 74 ILE A C 1
ATOM 557 O O . ILE A 1 74 ? 4.498 6.560 11.345 1.00 91.00 74 ILE A O 1
ATOM 561 N N . ALA A 1 75 ? 4.372 5.338 13.223 1.00 89.62 75 ALA A N 1
ATOM 562 C CA . ALA A 1 75 ? 5.173 6.229 14.049 1.00 89.62 75 ALA A CA 1
ATOM 563 C C . ALA A 1 75 ? 6.672 6.085 13.734 1.00 89.62 75 ALA A C 1
ATOM 565 O O . ALA A 1 75 ? 7.113 5.094 13.152 1.00 89.62 75 ALA A O 1
ATOM 566 N N . ALA A 1 76 ? 7.485 7.041 14.195 1.00 85.44 76 ALA A N 1
ATOM 567 C CA . ALA A 1 76 ? 8.944 6.998 14.036 1.00 85.44 76 ALA A CA 1
ATOM 568 C C . ALA A 1 76 ? 9.587 5.741 14.657 1.00 85.44 76 ALA A C 1
ATOM 570 O O . ALA A 1 76 ? 10.637 5.291 14.211 1.00 85.44 76 ALA A O 1
ATOM 571 N N . THR A 1 77 ? 8.933 5.139 15.653 1.00 86.38 77 THR A N 1
ATOM 572 C CA . THR A 1 77 ? 9.334 3.869 16.276 1.00 86.38 77 THR A CA 1
ATOM 573 C C . THR A 1 77 ? 9.001 2.640 15.430 1.00 86.38 77 THR A C 1
ATOM 575 O O . THR A 1 77 ? 9.112 1.524 15.931 1.00 86.38 77 THR A O 1
ATOM 578 N N . MET A 1 78 ? 8.569 2.817 14.174 1.00 87.81 78 MET A N 1
ATOM 579 C CA . MET A 1 78 ? 8.175 1.733 13.267 1.00 87.81 78 MET A CA 1
ATOM 580 C C . MET A 1 78 ? 6.964 0.915 13.754 1.00 87.81 78 MET A C 1
ATOM 582 O O . MET A 1 78 ? 6.715 -0.190 13.279 1.00 87.81 78 MET A O 1
ATOM 586 N N . GLN A 1 79 ? 6.180 1.469 14.681 1.00 90.12 79 GLN A N 1
ATOM 587 C CA . GLN A 1 79 ? 4.948 0.882 15.211 1.00 90.12 79 GLN A CA 1
ATOM 588 C C . GLN A 1 79 ? 3.718 1.642 14.707 1.00 90.12 79 GLN A C 1
ATOM 590 O O . GLN A 1 79 ? 3.827 2.786 14.266 1.00 90.12 79 GLN A O 1
ATOM 595 N N . LEU A 1 80 ? 2.539 1.020 14.779 1.00 92.94 80 LEU A N 1
ATOM 596 C CA . LEU A 1 80 ? 1.291 1.739 14.526 1.00 92.94 80 LEU A CA 1
ATOM 597 C C . LEU A 1 80 ? 1.042 2.766 15.633 1.00 92.94 80 LEU A C 1
ATOM 599 O O . LEU A 1 80 ? 1.296 2.490 16.804 1.00 92.94 80 LEU A O 1
ATOM 603 N N . SER A 1 81 ? 0.532 3.938 15.260 1.00 94.25 81 SER A N 1
ATOM 604 C CA . SER A 1 81 ? 0.222 5.011 16.209 1.00 94.25 81 SER A CA 1
ATOM 605 C C . SER A 1 81 ? -0.930 4.661 17.155 1.00 94.25 81 SER A C 1
ATOM 607 O O . SER A 1 81 ? -0.932 5.116 18.294 1.00 94.25 81 SER A O 1
ATOM 609 N N . HIS A 1 82 ? -1.884 3.851 16.690 1.00 95.12 82 HIS A N 1
ATOM 610 C CA . HIS A 1 82 ? -3.063 3.399 17.430 1.00 95.12 82 HIS A CA 1
ATOM 611 C C . HIS A 1 82 ? -3.468 1.992 16.965 1.00 95.12 82 HIS A C 1
ATOM 613 O O . HIS A 1 82 ? -2.974 1.499 15.947 1.00 95.12 82 HIS A O 1
ATOM 619 N N . GLU A 1 83 ? -4.383 1.352 17.693 1.00 95.44 83 GLU A N 1
ATOM 620 C CA . GLU A 1 83 ? -4.934 0.050 17.314 1.00 95.44 83 GLU A CA 1
ATOM 621 C C . GLU A 1 83 ? -5.894 0.183 16.108 1.00 95.44 83 GLU A C 1
ATOM 623 O O . GLU A 1 83 ? -6.837 0.977 16.162 1.00 95.44 83 GLU A O 1
ATOM 628 N N . PRO A 1 84 ? -5.670 -0.556 15.002 1.00 97.25 84 PRO A N 1
ATOM 629 C CA . PRO A 1 84 ? -6.573 -0.579 13.853 1.00 97.25 84 PRO A CA 1
ATOM 630 C C . PRO A 1 84 ? -7.945 -1.145 14.199 1.00 97.25 84 PRO A C 1
ATOM 632 O O . PRO A 1 84 ? -8.046 -2.292 14.626 1.00 97.25 84 PRO A O 1
ATOM 635 N N . GLU A 1 85 ? -9.002 -0.393 13.899 1.00 97.88 85 GLU A N 1
ATOM 636 C CA . GLU A 1 85 ? -10.374 -0.880 14.085 1.00 97.88 85 GLU A CA 1
ATOM 637 C C . GLU A 1 85 ? -11.214 -0.787 12.811 1.00 97.88 85 GLU A C 1
ATOM 639 O O . GLU A 1 85 ? -12.063 -1.641 12.557 1.00 97.88 85 GLU A O 1
ATOM 644 N N . ARG A 1 86 ? -10.980 0.227 11.973 1.00 98.25 86 ARG A N 1
ATOM 645 C CA . ARG A 1 86 ? -11.768 0.449 10.755 1.00 98.25 86 ARG A CA 1
ATOM 646 C C . ARG A 1 86 ? -10.884 0.658 9.539 1.00 98.25 86 ARG A C 1
ATOM 648 O O . ARG A 1 86 ? -9.977 1.486 9.563 1.00 98.25 86 ARG A O 1
ATOM 655 N N . PHE A 1 87 ? -11.200 -0.060 8.470 1.00 97.62 87 PHE A N 1
ATOM 656 C CA . PHE A 1 87 ? -10.621 0.072 7.140 1.00 97.62 87 PHE A CA 1
ATOM 657 C C . PHE A 1 87 ? -11.625 0.780 6.233 1.00 97.62 87 PHE A C 1
ATOM 659 O O . PHE A 1 87 ? -12.757 0.325 6.079 1.00 97.62 87 PHE A O 1
ATOM 666 N N . HIS A 1 88 ? -11.221 1.900 5.650 1.00 97.31 88 HIS A N 1
ATOM 667 C CA . HIS A 1 88 ? -12.050 2.681 4.740 1.00 97.31 88 HIS A CA 1
ATOM 668 C C . HIS A 1 88 ? -11.497 2.535 3.329 1.00 97.31 88 HIS A C 1
ATOM 670 O O . HIS A 1 88 ? -10.290 2.684 3.133 1.00 97.31 88 HIS A O 1
ATOM 676 N N . TYR A 1 89 ? -12.383 2.278 2.376 1.00 96.38 89 TYR A N 1
ATOM 677 C CA . TYR A 1 89 ? -12.060 2.104 0.965 1.00 96.38 89 TYR A CA 1
ATOM 678 C C . TYR A 1 89 ? -13.114 2.843 0.141 1.00 96.38 89 TYR A C 1
ATOM 680 O O . TYR A 1 89 ? -14.288 2.459 0.133 1.00 96.38 89 TYR A O 1
ATOM 688 N N . GLY A 1 90 ? -12.719 3.963 -0.466 1.00 93.88 90 GLY A N 1
ATOM 689 C CA . GLY A 1 90 ? -13.651 4.874 -1.125 1.00 93.88 90 GLY A CA 1
ATOM 690 C C . GLY A 1 90 ? -14.752 5.348 -0.165 1.00 93.88 90 GLY A C 1
ATOM 691 O O . GLY A 1 90 ? -14.499 6.086 0.790 1.00 93.88 90 GLY A O 1
ATOM 692 N N . ARG A 1 91 ? -15.998 4.926 -0.415 1.00 94.50 91 ARG A N 1
ATOM 693 C CA . ARG A 1 91 ? -17.170 5.262 0.422 1.00 94.50 91 ARG A CA 1
ATOM 694 C C . ARG A 1 91 ? -17.516 4.197 1.460 1.00 94.50 91 ARG A C 1
ATOM 696 O O . ARG A 1 91 ? -18.349 4.461 2.326 1.00 94.50 91 ARG A O 1
ATOM 703 N N . ASP A 1 92 ? -16.906 3.024 1.363 1.00 97.00 92 ASP A N 1
ATOM 704 C CA . ASP A 1 92 ? -17.225 1.878 2.199 1.00 97.00 92 ASP A CA 1
ATOM 705 C C . ASP A 1 92 ? -16.320 1.822 3.432 1.00 97.00 92 ASP A C 1
ATOM 707 O O . ASP A 1 92 ? -15.185 2.310 3.448 1.00 97.00 92 ASP A O 1
ATOM 711 N N . THR A 1 93 ? -16.833 1.216 4.502 1.00 97.69 93 THR A N 1
ATOM 712 C CA . THR A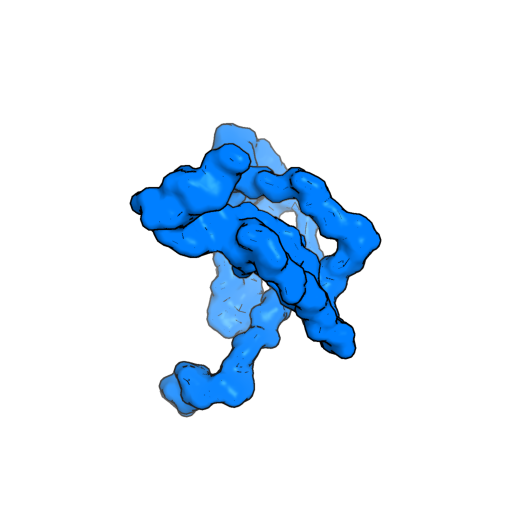 1 93 ? -16.094 1.017 5.751 1.00 97.69 93 THR A CA 1
ATOM 713 C C . THR A 1 93 ? -16.276 -0.407 6.247 1.00 97.69 93 THR A C 1
ATOM 715 O O . THR A 1 93 ? -17.391 -0.918 6.328 1.00 97.69 93 THR A O 1
ATOM 718 N N . TYR A 1 94 ? -15.162 -1.021 6.625 1.00 98.12 94 TYR A N 1
ATOM 719 C CA . TYR A 1 94 ? -15.066 -2.399 7.076 1.00 98.12 94 TYR A CA 1
ATOM 720 C C . TYR A 1 94 ? -14.409 -2.449 8.455 1.00 98.12 94 TYR A C 1
ATOM 722 O O . TYR A 1 94 ? -13.518 -1.654 8.759 1.00 98.12 94 TYR A O 1
ATOM 730 N N . ALA A 1 95 ? -14.831 -3.396 9.291 1.00 98.19 95 ALA A N 1
ATOM 731 C CA . ALA A 1 95 ? -14.174 -3.654 10.567 1.00 98.19 95 ALA A CA 1
ATOM 732 C C . ALA A 1 95 ? -12.859 -4.417 10.347 1.00 98.19 95 ALA A C 1
ATOM 734 O O . ALA A 1 95 ? -12.817 -5.400 9.603 1.00 98.19 95 ALA A O 1
ATOM 735 N N . VAL A 1 96 ? -11.795 -3.991 11.022 1.00 97.25 96 VAL A N 1
ATOM 736 C CA . VAL A 1 96 ? -10.529 -4.723 11.078 1.00 97.25 96 VAL A CA 1
ATOM 737 C C . VAL A 1 96 ? -10.656 -5.799 12.149 1.00 97.25 96 VAL A C 1
ATOM 739 O O . VAL A 1 96 ? -10.727 -5.503 13.335 1.00 97.25 96 VAL A O 1
ATOM 742 N N . VAL A 1 97 ? -10.702 -7.061 11.730 1.00 97.00 97 VAL A N 1
ATOM 743 C CA . VAL A 1 97 ? -10.846 -8.202 12.655 1.00 97.00 97 VAL A CA 1
ATOM 744 C C . VAL A 1 97 ? -9.506 -8.754 13.140 1.00 97.00 97 VAL A C 1
ATOM 746 O O . VAL A 1 97 ? -9.445 -9.416 14.171 1.00 97.00 97 VAL A O 1
ATOM 749 N N . SER A 1 98 ? -8.431 -8.521 12.384 1.00 94.44 98 SER A N 1
ATOM 750 C CA . SER A 1 98 ? -7.066 -8.915 12.728 1.00 94.44 98 SER A CA 1
ATOM 751 C C . SER A 1 98 ? -6.065 -8.211 11.809 1.00 94.44 98 SER A C 1
ATOM 753 O O . SER A 1 98 ? -6.408 -7.817 10.693 1.00 94.44 98 SER A O 1
ATOM 755 N N . TRP A 1 99 ? -4.826 -8.069 12.272 1.00 92.25 99 TRP A N 1
ATOM 756 C CA . TRP A 1 99 ? -3.698 -7.513 11.527 1.00 92.25 99 TRP A CA 1
ATOM 757 C C . TRP A 1 99 ? -2.388 -8.090 12.086 1.00 92.25 99 TRP A C 1
ATOM 759 O O . TRP A 1 99 ? -2.338 -8.552 13.224 1.00 92.25 99 TRP A O 1
ATOM 769 N N . ALA A 1 100 ? -1.326 -8.098 11.278 1.00 86.81 100 ALA A N 1
ATOM 770 C CA . ALA A 1 100 ? -0.110 -8.871 11.559 1.00 86.81 100 ALA A CA 1
ATOM 771 C C . ALA A 1 100 ? 1.121 -8.023 11.936 1.00 86.81 100 ALA A C 1
ATOM 773 O O . ALA A 1 100 ? 2.244 -8.483 11.764 1.00 86.81 100 ALA A O 1
ATOM 774 N N . GLY A 1 101 ? 0.944 -6.794 12.428 1.00 78.50 101 GLY A N 1
ATOM 775 C CA . GLY A 1 101 ? 2.055 -5.846 12.591 1.00 78.50 101 GLY A CA 1
ATOM 776 C C . GLY A 1 101 ? 2.203 -4.888 11.403 1.00 78.50 101 GLY A C 1
ATOM 777 O O . GLY A 1 101 ? 1.791 -5.231 10.290 1.00 78.50 101 GLY A O 1
ATOM 778 N N . PRO A 1 102 ? 2.792 -3.693 11.592 1.00 82.12 102 PRO A N 1
ATOM 779 C CA . PRO A 1 102 ? 3.360 -2.974 10.466 1.00 82.12 102 PRO A CA 1
ATOM 780 C C . PRO A 1 102 ? 4.604 -3.723 9.967 1.00 82.12 102 PRO A C 1
ATOM 782 O O . PRO A 1 102 ? 5.394 -4.228 10.763 1.00 82.12 102 PRO A O 1
ATOM 785 N N . TRP A 1 103 ? 4.799 -3.759 8.649 1.00 81.56 103 TRP A N 1
ATOM 786 C CA . TRP A 1 103 ? 5.980 -4.345 8.004 1.00 81.56 103 TRP A CA 1
ATOM 787 C C . TRP A 1 103 ? 6.788 -3.229 7.332 1.00 81.56 103 TRP A C 1
ATOM 789 O O . TRP A 1 103 ? 6.742 -3.088 6.109 1.00 81.56 103 TRP A O 1
ATOM 799 N N . PRO A 1 104 ? 7.447 -2.359 8.119 1.00 74.56 104 PRO A N 1
ATOM 800 C CA . PRO A 1 104 ? 8.171 -1.229 7.571 1.00 74.56 104 PRO A CA 1
ATOM 801 C C . PRO A 1 104 ? 9.383 -1.720 6.785 1.00 74.56 104 PRO A C 1
ATOM 803 O O . PRO A 1 104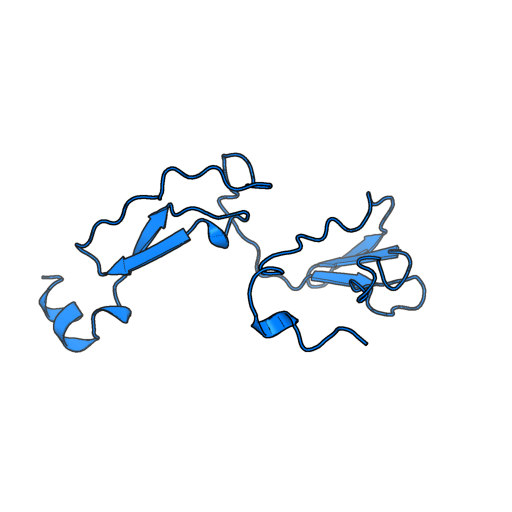 ? 10.123 -2.603 7.221 1.00 74.56 104 PRO A O 1
ATOM 806 N N . VAL A 1 105 ? 9.588 -1.117 5.620 1.00 72.81 105 VAL A N 1
ATOM 807 C CA . VAL A 1 105 ? 10.813 -1.278 4.844 1.00 72.81 105 VAL A CA 1
ATOM 808 C C . VAL A 1 105 ? 11.687 -0.075 5.163 1.00 72.81 105 VAL A C 1
ATOM 810 O O . VAL A 1 105 ? 11.372 1.039 4.755 1.00 72.81 105 VAL A O 1
ATOM 813 N N . ASP A 1 106 ? 12.758 -0.301 5.918 1.00 68.31 106 ASP A N 1
ATOM 814 C CA . ASP A 1 106 ? 13.807 0.699 6.095 1.00 68.31 106 ASP A CA 1
ATOM 815 C C . ASP A 1 106 ? 14.722 0.656 4.864 1.00 68.31 106 ASP A C 1
ATOM 817 O O . ASP A 1 106 ? 15.325 -0.379 4.555 1.00 68.31 106 ASP A O 1
ATOM 821 N N . ASP A 1 107 ? 14.773 1.755 4.117 1.00 63.31 107 ASP A N 1
ATOM 822 C CA . ASP A 1 107 ? 15.591 1.889 2.918 1.00 63.31 107 ASP A CA 1
ATOM 823 C C . ASP A 1 107 ? 16.489 3.117 3.042 1.00 63.31 107 ASP A C 1
ATOM 825 O O . ASP A 1 107 ? 16.170 4.076 3.737 1.00 63.31 107 ASP A O 1
ATOM 829 N N . ALA A 1 108 ? 17.623 3.101 2.344 1.00 62.34 108 ALA A N 1
ATOM 830 C CA . ALA A 1 108 ? 18.541 4.236 2.269 1.00 62.34 108 ALA A CA 1
ATOM 831 C C . ALA A 1 108 ? 19.157 4.726 3.602 1.00 62.34 108 ALA A C 1
ATOM 833 O O . ALA A 1 108 ? 19.769 5.792 3.606 1.00 62.34 108 ALA A O 1
ATOM 834 N N . TRP A 1 109 ? 19.137 3.936 4.684 1.00 60.62 109 TRP A N 1
ATOM 835 C CA . TRP A 1 109 ? 19.858 4.233 5.940 1.00 60.62 109 TRP A CA 1
ATOM 836 C C . TRP A 1 109 ? 21.371 4.476 5.757 1.00 60.62 109 TRP A C 1
ATOM 838 O O . TRP A 1 109 ? 22.021 5.062 6.619 1.00 60.62 109 TRP A O 1
ATOM 848 N N . TRP A 1 110 ? 21.942 4.009 4.641 1.00 65.12 110 TRP A N 1
ATOM 849 C CA . TRP A 1 110 ? 23.345 4.198 4.257 1.00 65.12 110 TRP A CA 1
ATOM 850 C C . TRP A 1 110 ? 23.600 5.470 3.434 1.00 65.12 110 TRP A C 1
ATOM 852 O O . TRP A 1 110 ? 24.748 5.741 3.086 1.00 65.12 110 TRP A O 1
ATOM 862 N N . ARG A 1 111 ? 22.559 6.224 3.055 1.00 61.28 111 ARG A N 1
ATOM 863 C CA . ARG A 1 111 ? 22.732 7.540 2.430 1.00 61.28 111 ARG A CA 1
ATOM 864 C C . ARG A 1 111 ? 22.995 8.565 3.528 1.00 61.28 111 ARG A C 1
ATOM 866 O O . ARG A 1 111 ? 22.254 8.634 4.505 1.00 61.28 111 ARG A O 1
ATOM 873 N N . ASP A 1 112 ? 24.024 9.387 3.330 1.00 56.22 112 ASP A N 1
ATOM 874 C CA . ASP A 1 112 ? 24.466 10.428 4.275 1.00 56.22 112 ASP A CA 1
ATOM 875 C C . ASP A 1 112 ? 23.353 11.410 4.692 1.00 56.22 112 ASP A C 1
ATOM 877 O O . ASP A 1 112 ? 23.423 12.021 5.757 1.00 56.22 112 ASP A O 1
ATOM 881 N N . GLU A 1 113 ? 22.286 11.516 3.897 1.00 54.59 113 GLU A N 1
ATOM 882 C CA . GLU A 1 113 ? 21.114 12.368 4.138 1.00 54.59 113 GLU A CA 1
ATOM 883 C C . GLU A 1 113 ? 20.380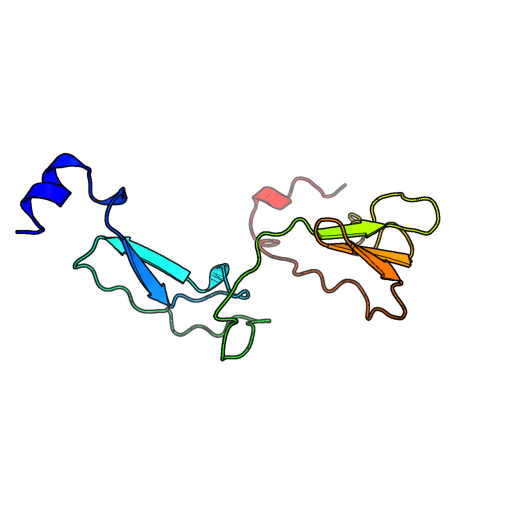 12.049 5.462 1.00 54.59 113 GLU A C 1
ATOM 885 O O . GLU A 1 113 ? 19.666 12.904 5.982 1.00 54.59 113 GLU A O 1
ATOM 890 N N . TYR A 1 114 ? 20.607 10.869 6.059 1.00 49.50 114 TYR A N 1
ATOM 891 C CA . TYR A 1 114 ? 20.058 10.469 7.365 1.00 49.50 114 TYR A CA 1
ATOM 892 C C . TYR A 1 114 ? 21.011 10.678 8.556 1.00 49.50 114 TYR A C 1
ATOM 894 O O . TYR A 1 114 ? 20.609 10.479 9.705 1.00 49.50 114 TYR A O 1
ATOM 902 N N . SER A 1 115 ? 22.254 11.127 8.336 1.00 45.88 115 SER A N 1
ATOM 903 C CA . SER A 1 115 ? 23.227 11.319 9.426 1.00 45.88 115 SER A CA 1
ATOM 904 C C . SER A 1 115 ? 22.880 12.487 10.370 1.00 45.88 115 SER A C 1
ATOM 906 O O . SER A 1 115 ? 23.510 12.625 11.418 1.00 45.88 115 SER A O 1
ATOM 908 N N . GLY A 1 116 ? 21.890 13.322 10.031 1.00 43.75 116 GLY A N 1
ATOM 909 C CA . GLY A 1 116 ? 21.476 14.488 10.823 1.00 43.75 116 GLY A CA 1
ATOM 910 C C . GLY A 1 116 ? 20.398 14.235 11.886 1.00 43.75 116 GLY A C 1
ATOM 911 O O . GLY A 1 116 ? 20.119 15.134 12.670 1.00 43.75 116 GLY A O 1
ATOM 912 N N . MET A 1 117 ? 19.797 13.041 11.942 1.00 45.84 117 MET A N 1
ATOM 913 C CA . MET A 1 117 ? 18.706 12.714 12.878 1.00 45.84 117 MET A CA 1
ATOM 914 C C . MET A 1 117 ? 19.159 11.678 13.920 1.00 45.84 117 MET A C 1
ATOM 916 O O . MET A 1 117 ? 18.519 10.652 14.141 1.00 45.84 117 MET A O 1
ATOM 920 N N . ARG A 1 118 ? 20.321 11.916 14.534 1.00 37.84 118 ARG A N 1
ATOM 921 C CA . ARG A 1 118 ? 20.821 11.165 15.694 1.00 37.84 118 ARG A CA 1
ATOM 922 C C . ARG A 1 118 ? 21.389 12.133 16.733 1.00 37.84 118 ARG A C 1
ATOM 924 O O . ARG A 1 118 ? 22.592 12.370 16.728 1.00 37.84 118 ARG A O 1
ATOM 931 N N . ALA A 1 119 ? 20.515 12.672 17.583 1.00 35.41 119 ALA A N 1
ATOM 932 C CA . ALA A 1 119 ? 20.707 12.980 19.012 1.00 35.41 119 ALA A CA 1
ATOM 933 C C . ALA A 1 119 ? 19.546 13.846 19.514 1.00 35.41 119 ALA A C 1
ATOM 935 O O . ALA A 1 119 ? 19.267 14.879 18.868 1.00 35.41 119 ALA A O 1
#

Foldseek 3Di:
DVVVVCVVPDQVVAWDWDAEDDQAPVGRIDIGGPPDDDHYDPDDDVNHDDPPHDPDDDPWDKFWADPVRDTW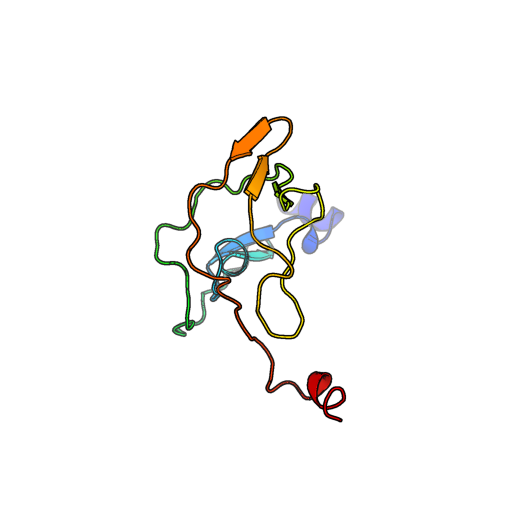DQDPVRFTPDDTAWIDTRPDIDGDPDDDTRDDDDPDPVPCVPVPPDD

Radius of gyration: 20.34 Å; chains: 1; bounding box: 42×30×58 Å

Secondary structure (DSSP, 8-state):
-THHHHHHH-GGGSEEEEE---SSTTTTEEEEETT----------TTPPPSSPPS----S-EEEE-TTSPBP-B-TTSSBSS---EEEETTEEEE-------------TTSGGGTTS--

pLDDT: mean 79.06, std 15.2, range [35.41, 98.31]

Organism: NCBI:txid2719119

Sequence (119 aa):
MITRVQALAGPEFFVTPFQKGGRGSTDCVGWVPVGERRYAEERVWSAALPAPLPAIVDTEDVKITDAQGNAVTIAATMQLSHEPERFHYGRDTYAVVSWAGPWPVDDAWWRDEYSGMRA